Protein 4ZNY (pdb70)

InterPro domains:
  IPR008883 Ubiquitin E2 variant, N-terminal [PF05743] (21-141)
  IPR008883 Ubiquitin E2 variant, N-terminal [PS51322] (2-145)
  IPR016135 Ubiquitin-conjugating enzyme/RWD-like [G3DSA:3.10.110.10] (1-145)
  IPR016135 Ubiquitin-conjugating enzyme/RWD-like [SSF54495] (3-141)
  IPR017916 Steadiness box (SB) domain [PF09454] (316-379)
  IPR017916 Steadiness box (SB) domain [PS51312] (322-390)
  IPR037202 ESCRT assembly domain [SSF140111] (323-383)
  IPR052070 ESCRT-I complex UEV domain-containing protein [PTHR23306] (3-384)

CATH classification: 3.10.110.10

B-factor: mean 76.99, std 16.12, range [49.18, 155.03]

Organism: Homo sapiens (NCBI:txid9606)

Solvent-accessible surface area: 8054 Å² total; per-residue (Å²): 108,72,90,51,9,54,70,56,2,70,87,15,64,96,137,72,66,0,26,173,23,1,51,68,0,41,103,123,32,89,63,2,47,30,62,74,67,57,38,92,65,120,120,53,55,75,35,100,3,0,9,0,42,22,8,0,61,2,78,32,192,86,83,87,39,32,2,6,0,3,0,22,0,37,58,54,0,0,108,61,42,6,29,1,33,2,94,48,50,115,67,6,40,39,30,100,46,93,63,10,41,81,130,0,76,5,97,9,80,53,14,157,123,21,143,39,112,82,8,47,0,57,21,0,0,51,45,0,37,95,27,2,16,120,62,11,1,0,48,21,123,140,236,57,57,39,51,7,4,104,61,199

Structure (mmCIF, N/CA/C/O backbone):
data_4ZNY
#
_entry.id   4ZNY
#
_cell.length_a   78.622
_cell.length_b   119.743
_cell.length_c   41.641
_cell.angle_alpha   90.000
_cell.angle_beta   90.000
_cell.angle_gamma   90.000
#
_symmetry.space_group_name_H-M   'C 2 2 21'
#
loop_
_entity.id
_entity.type
_entity.pdbx_description
1 polymer 'Tumor susceptibility gene 101 protein'
2 polymer 'T-cell leukemia virus type I, partial gag gene; HTLV1 (human T-lymphotropic virus type I)'
3 non-polymer 'SULFATE ION'
4 water water
#
loop_
_atom_site.group_PDB
_atom_site.id
_atom_site.type_symbol
_atom_site.label_atom_id
_atom_site.label_alt_id
_atom_site.label_comp_id
_atom_site.label_asym_id
_atom_site.label_entity_id
_atom_site.label_seq_id
_atom_site.pdbx_PDB_ins_code
_atom_site.Cartn_x
_atom_site.Cartn_y
_atom_site.Cartn_z
_atom_site.occupancy
_atom_site.B_iso_or_equiv
_atom_site.auth_seq_id
_atom_site.auth_comp_id
_atom_site.auth_asym_id
_atom_site.auth_atom_id
_atom_site.pdbx_PDB_model_num
ATOM 1 N N . SER A 1 1 ? 13.951 3.803 -11.494 1.00 109.98 4 SER A N 1
ATOM 2 C CA . SER A 1 1 ? 14.102 2.577 -12.269 1.00 117.56 4 SER A CA 1
ATOM 3 C C . SER A 1 1 ? 15.526 2.440 -12.794 1.00 119.36 4 SER A C 1
ATOM 4 O O . SER A 1 1 ? 16.176 3.436 -13.116 1.00 119.59 4 SER A O 1
ATOM 11 N N . GLU A 1 2 ? 16.003 1.203 -12.891 1.00 101.18 5 GLU A N 1
ATOM 12 C CA . GLU A 1 2 ? 17.365 0.938 -13.342 1.00 101.31 5 GLU A CA 1
ATOM 13 C C . GLU A 1 2 ? 17.582 1.386 -14.786 1.00 101.87 5 GLU A C 1
ATOM 14 O O . GLU A 1 2 ? 18.692 1.760 -15.168 1.00 99.88 5 GLU A O 1
ATOM 18 N N . SER A 1 3 ? 16.518 1.355 -15.582 1.00 119.17 6 SER A N 1
ATOM 19 C CA . SER A 1 3 ? 16.616 1.667 -17.003 1.00 122.97 6 SER A CA 1
ATOM 20 C C . SER A 1 3 ? 16.812 3.159 -17.248 1.00 122.69 6 SER A C 1
ATOM 21 O O . SER A 1 3 ? 17.754 3.565 -17.931 1.00 123.85 6 SER A O 1
ATOM 29 N N . GLN A 1 4 ? 15.909 3.968 -16.700 1.00 100.06 7 GLN A N 1
ATOM 30 C CA . GLN A 1 4 ? 15.971 5.416 -16.866 1.00 96.92 7 GLN A CA 1
ATOM 31 C C . GLN A 1 4 ? 17.304 5.962 -16.368 1.00 95.36 7 GLN A C 1
ATOM 32 O O . GLN A 1 4 ? 17.895 6.840 -16.994 1.00 95.88 7 GLN A O 1
ATOM 36 N N . LEU A 1 5 ? 17.774 5.428 -15.245 1.00 89.77 8 LEU A N 1
ATOM 37 C CA . LEU A 1 5 ? 19.042 5.851 -14.660 1.00 86.47 8 LEU A CA 1
ATOM 38 C C . LEU A 1 5 ? 20.211 5.586 -15.596 1.00 88.22 8 LEU A C 1
ATOM 39 O O . LEU A 1 5 ? 21.064 6.451 -15.794 1.00 86.60 8 LEU A O 1
ATOM 55 N N . LYS A 1 6 ? 20.246 4.383 -16.162 1.00 88.16 9 LYS A N 1
ATOM 56 C CA . LYS A 1 6 ? 21.321 3.984 -17.062 1.00 89.78 9 LYS A CA 1
ATOM 57 C C . LYS A 1 6 ? 21.472 4.971 -18.215 1.00 91.20 9 LYS A C 1
ATOM 58 O O . LYS A 1 6 ? 22.580 5.222 -18.689 1.00 91.40 9 LYS A O 1
ATOM 62 N N . LYS A 1 7 ? 20.352 5.538 -18.652 1.00 98.82 10 LYS A N 1
ATOM 63 C CA . LYS A 1 7 ? 20.344 6.470 -19.773 1.00 98.12 10 LYS A CA 1
ATOM 64 C C . LYS A 1 7 ? 20.857 7.853 -19.371 1.00 97.86 10 LYS A C 1
ATOM 65 O O . LYS A 1 7 ? 21.489 8.543 -20.173 1.00 99.61 10 LYS A O 1
ATOM 69 N N . MET A 1 8 ? 20.577 8.254 -18.134 1.00 96.87 11 MET A N 1
ATOM 70 C CA . MET A 1 8 ? 21.012 9.554 -17.629 1.00 94.28 11 MET A CA 1
ATOM 71 C C . MET A 1 8 ? 22.536 9.642 -17.609 1.00 95.2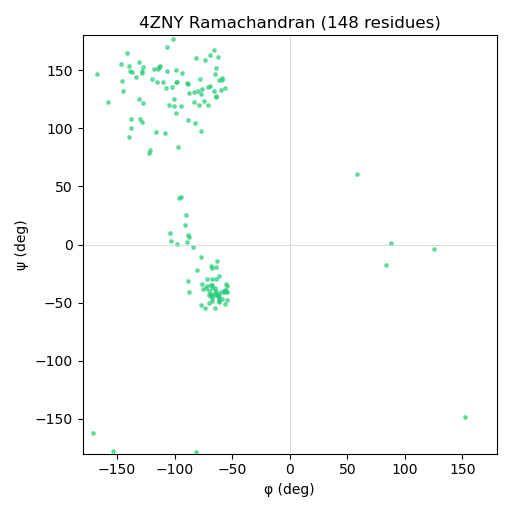0 11 MET A C 1
ATOM 72 O O . MET A 1 8 ? 23.113 10.663 -17.985 1.00 94.74 11 MET A O 1
ATOM 86 N N . VAL A 1 9 ? 23.177 8.562 -17.173 1.00 78.66 12 VAL A N 1
ATOM 87 C CA . VAL A 1 9 ? 24.632 8.519 -17.050 1.00 78.82 12 VAL A CA 1
ATOM 88 C C . VAL A 1 9 ? 25.266 7.870 -18.277 1.00 81.17 12 VAL A C 1
ATOM 89 O O . VAL A 1 9 ? 26.226 7.111 -18.166 1.00 82.09 12 VAL A O 1
ATOM 102 N N . SER A 1 10 ? 24.724 8.182 -19.450 1.00 92.30 13 SER A N 1
ATOM 103 C CA . SER A 1 10 ? 25.255 7.662 -20.706 1.00 94.08 13 SER A CA 1
ATOM 104 C C . SER A 1 10 ? 26.692 8.122 -20.921 1.00 92.42 13 SER A C 1
ATOM 105 O O . SER A 1 10 ? 27.553 7.336 -21.311 1.00 94.80 13 SER A O 1
ATOM 113 N N . LYS A 1 11 ? 26.942 9.400 -20.653 1.00 92.85 14 LYS A N 1
ATOM 114 C CA . LYS A 1 11 ? 28.251 9.995 -20.891 1.00 91.50 14 LYS A CA 1
ATOM 115 C C . LYS A 1 11 ? 29.125 9.975 -19.638 1.00 92.42 14 LYS A C 1
ATOM 116 O O . LYS A 1 11 ? 29.827 10.945 -19.348 1.00 91.90 14 LYS A O 1
ATOM 120 N N . TYR A 1 12 ? 29.073 8.869 -18.898 1.00 86.63 15 TYR A N 1
ATOM 121 C CA . TYR A 1 12 ? 29.902 8.686 -17.705 1.00 84.78 15 TYR A CA 1
ATOM 122 C C . TYR A 1 12 ? 31.034 7.694 -17.968 1.00 85.98 15 TYR A C 1
ATOM 123 O O . TYR A 1 12 ? 30.890 6.772 -18.769 1.00 84.70 15 TYR A O 1
ATOM 141 N N . LYS A 1 13 ? 32.158 7.889 -17.284 1.00 82.27 16 LYS A N 1
ATOM 142 C CA . LYS A 1 13 ? 33.330 7.042 -17.472 1.00 82.64 16 LYS A CA 1
ATOM 143 C C . LYS A 1 13 ? 33.080 5.621 -16.974 1.00 85.27 16 LYS A C 1
ATOM 144 O O . LYS A 1 13 ? 33.368 4.649 -17.676 1.00 90.93 16 LYS A O 1
ATOM 148 N N . TYR A 1 14 ? 32.543 5.514 -15.761 1.00 85.20 17 TYR A N 1
ATOM 149 C CA . TYR A 1 14 ? 32.280 4.223 -15.130 1.00 85.08 17 TYR A CA 1
ATOM 150 C C . TYR A 1 14 ? 30.798 4.112 -14.778 1.00 83.29 17 TYR A C 1
ATOM 151 O O . TYR A 1 14 ? 30.398 4.283 -13.626 1.00 80.97 17 TYR A O 1
ATOM 169 N N . ARG A 1 15 ? 29.995 3.816 -15.795 1.00 75.47 18 ARG A N 1
ATOM 170 C CA . ARG A 1 15 ? 28.541 3.859 -15.689 1.00 75.81 18 ARG A CA 1
ATOM 171 C C . ARG A 1 15 ? 27.983 2.772 -14.782 1.00 80.42 18 ARG A C 1
ATOM 172 O O . ARG A 1 15 ? 27.081 3.028 -13.984 1.00 80.25 18 ARG A O 1
ATOM 193 N N . ASP A 1 16 ? 28.514 1.560 -14.915 1.00 77.01 19 ASP A N 1
ATOM 194 C CA . ASP A 1 16 ? 28.019 0.419 -14.152 1.00 79.12 19 ASP A CA 1
ATOM 195 C C . ASP A 1 16 ? 28.139 0.662 -12.650 1.00 78.23 19 ASP A C 1
ATOM 196 O O . ASP A 1 16 ? 27.239 0.321 -11.885 1.00 78.32 19 ASP A O 1
ATOM 200 N N . LEU A 1 17 ? 29.254 1.252 -12.233 1.00 77.41 20 LEU A N 1
ATOM 201 C CA . LEU A 1 17 ? 29.469 1.554 -10.824 1.00 76.52 20 LEU A CA 1
ATOM 202 C C . LEU A 1 17 ? 28.544 2.674 -10.372 1.00 73.35 20 LEU A C 1
ATOM 203 O O . LEU A 1 17 ? 27.859 2.558 -9.357 1.00 73.03 20 LEU A O 1
ATOM 219 N N . THR A 1 18 ? 28.537 3.758 -11.142 1.00 74.45 21 THR A N 1
ATOM 220 C CA . THR A 1 18 ? 27.769 4.951 -10.809 1.00 69.70 21 THR A CA 1
ATOM 221 C C . THR A 1 18 ? 26.287 4.648 -10.599 1.00 69.41 21 THR A C 1
ATOM 222 O O . THR A 1 18 ? 25.661 5.197 -9.694 1.00 69.64 21 THR A O 1
ATOM 233 N N . VAL A 1 19 ? 25.728 3.774 -11.431 1.00 72.79 22 VAL A N 1
ATOM 234 C CA . VAL A 1 19 ? 24.298 3.487 -11.373 1.00 71.26 22 VAL A CA 1
ATOM 235 C C . VAL A 1 19 ? 23.956 2.594 -10.182 1.00 75.43 22 VAL A C 1
ATOM 236 O O . VAL A 1 19 ? 22.928 2.782 -9.530 1.00 75.27 22 VAL A O 1
ATOM 249 N N . ARG A 1 20 ? 24.822 1.627 -9.896 1.00 82.86 23 ARG A N 1
ATOM 250 C CA . ARG A 1 20 ? 24.564 0.673 -8.826 1.00 83.83 23 ARG A CA 1
ATOM 251 C C . ARG A 1 20 ? 24.607 1.369 -7.468 1.00 80.03 23 ARG A C 1
ATOM 252 O O . ARG A 1 20 ? 23.824 1.043 -6.575 1.00 80.84 23 ARG A O 1
ATOM 273 N N . GLU A 1 21 ? 25.515 2.330 -7.315 1.00 75.57 24 GLU A N 1
ATOM 274 C CA . GLU A 1 21 ? 25.569 3.131 -6.097 1.00 75.25 24 GLU A CA 1
ATOM 275 C C . GLU A 1 21 ? 24.364 4.062 -6.032 1.00 71.51 24 GLU A C 1
ATOM 276 O O . GLU A 1 21 ? 23.776 4.267 -4.970 1.00 70.90 24 GLU A O 1
ATOM 288 N N . THR A 1 22 ? 24.009 4.623 -7.183 1.00 66.71 25 THR A N 1
ATOM 289 C CA . THR A 1 22 ? 22.877 5.534 -7.288 1.00 65.05 25 THR A CA 1
ATOM 290 C C . THR A 1 22 ? 21.579 4.832 -6.904 1.00 67.46 25 THR A C 1
ATOM 291 O O . THR A 1 22 ? 20.787 5.354 -6.118 1.00 65.48 25 THR A O 1
ATOM 302 N N . VAL A 1 23 ? 21.365 3.652 -7.475 1.00 70.31 26 VAL A N 1
ATOM 303 C CA . VAL A 1 23 ? 20.178 2.855 -7.182 1.00 72.50 26 VAL A CA 1
ATOM 304 C C . VAL A 1 23 ? 20.058 2.587 -5.686 1.00 69.15 26 VAL A C 1
ATOM 305 O O . VAL A 1 23 ? 18.962 2.620 -5.128 1.00 69.39 26 VAL A O 1
ATOM 318 N N . ASN A 1 24 ? 21.188 2.324 -5.039 1.00 69.43 27 ASN A N 1
ATOM 319 C C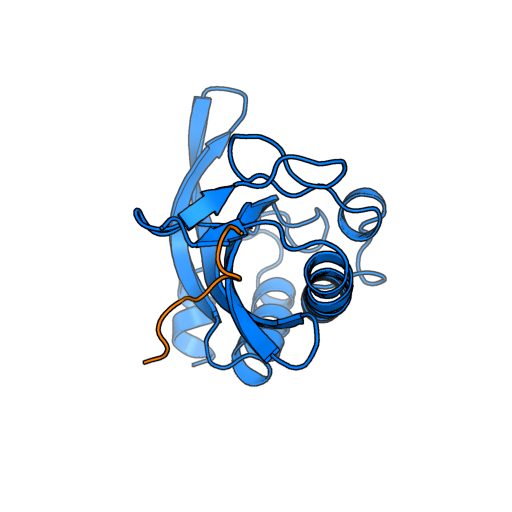A . ASN A 1 24 ? 21.181 1.974 -3.625 1.00 70.10 27 ASN A CA 1
ATOM 320 C C . ASN A 1 24 ? 20.773 3.139 -2.724 1.00 67.25 27 ASN A C 1
ATOM 321 O O . ASN A 1 24 ? 19.964 2.962 -1.812 1.00 67.22 27 ASN A O 1
ATOM 332 N N . VAL A 1 25 ? 21.315 4.327 -2.978 1.00 73.23 28 VAL A N 1
ATOM 333 C CA . VAL A 1 25 ? 21.023 5.480 -2.130 1.00 69.06 28 VAL A CA 1
ATOM 334 C C . VAL A 1 25 ? 19.597 5.981 -2.333 1.00 66.80 28 VAL A C 1
ATOM 335 O O . VAL A 1 25 ? 18.949 6.428 -1.386 1.00 67.69 28 VAL A O 1
ATOM 348 N N . ILE A 1 26 ? 19.113 5.900 -3.567 1.00 73.86 29 ILE A N 1
ATOM 349 C CA . ILE A 1 26 ? 17.759 6.333 -3.882 1.00 73.37 29 ILE A CA 1
ATOM 350 C C . ILE A 1 26 ? 16.755 5.393 -3.225 1.00 74.98 29 ILE A C 1
ATOM 351 O O . ILE A 1 26 ? 15.688 5.821 -2.788 1.00 73.33 29 ILE A O 1
ATOM 367 N N . THR A 1 27 ? 17.102 4.111 -3.156 1.00 78.23 30 THR A N 1
ATOM 368 C CA . THR A 1 27 ? 16.261 3.135 -2.475 1.00 78.84 30 THR A CA 1
ATOM 369 C C . THR A 1 27 ? 16.193 3.455 -0.989 1.00 77.02 30 THR A C 1
ATOM 370 O O . THR A 1 27 ? 15.110 3.606 -0.424 1.00 76.90 30 THR A O 1
ATOM 381 N N . LEU A 1 28 ? 17.360 3.560 -0.364 1.00 77.51 31 LEU A N 1
ATOM 382 C CA . LEU A 1 28 ? 17.444 3.773 1.073 1.00 80.44 31 LEU A CA 1
ATOM 383 C C . LEU A 1 28 ? 16.867 5.129 1.467 1.00 78.31 31 LEU A C 1
ATOM 384 O O . LEU A 1 28 ? 16.132 5.238 2.449 1.00 78.77 31 LEU A O 1
ATOM 400 N N . TYR A 1 29 ? 17.202 6.155 0.691 1.00 69.59 32 TYR A N 1
ATOM 401 C CA . TYR A 1 29 ? 16.718 7.509 0.939 1.00 65.76 32 TYR A CA 1
ATOM 402 C C . TYR A 1 29 ? 15.697 7.882 -0.131 1.00 69.33 32 TYR A C 1
ATOM 403 O O . TYR A 1 29 ? 16.052 8.324 -1.225 1.00 68.71 32 TYR A O 1
ATOM 421 N N . LYS A 1 30 ? 14.424 7.691 0.201 1.00 66.73 33 LYS A N 1
ATOM 422 C CA . LYS A 1 30 ? 13.342 7.791 -0.772 1.00 67.82 33 LYS A CA 1
ATOM 423 C C . LYS A 1 30 ? 13.183 9.188 -1.361 1.00 71.79 33 LYS A C 1
ATOM 424 O O . LYS A 1 30 ? 12.575 9.345 -2.421 1.00 71.29 33 LYS A O 1
ATOM 428 N N . ASP A 1 31 ? 13.730 10.196 -0.687 1.00 97.61 34 ASP A N 1
ATOM 429 C CA . ASP A 1 31 ? 13.498 11.581 -1.086 1.00 93.83 34 ASP A CA 1
ATOM 430 C C . ASP A 1 31 ? 14.679 12.225 -1.806 1.00 94.96 34 ASP A C 1
ATOM 431 O O . ASP A 1 31 ? 14.680 13.434 -2.035 1.00 95.80 34 ASP A O 1
ATOM 440 N N . LEU A 1 32 ? 15.672 11.419 -2.172 1.00 63.26 35 LEU A N 1
ATOM 441 C CA . LEU A 1 32 ? 16.759 11.881 -3.030 1.00 63.59 35 LEU A CA 1
ATOM 442 C C . LEU A 1 32 ? 16.515 11.408 -4.460 1.00 65.41 35 LEU A C 1
ATOM 443 O O . LEU A 1 32 ? 16.439 10.206 -4.717 1.00 66.12 35 LEU A O 1
ATOM 459 N N . LYS A 1 33 ? 16.390 12.362 -5.379 1.00 66.17 36 LYS A N 1
ATOM 460 C CA . LYS A 1 33 ? 16.057 12.063 -6.768 1.00 67.96 36 LYS A CA 1
ATOM 461 C C . LYS A 1 33 ? 17.234 12.323 -7.712 1.00 68.48 36 LYS A C 1
ATOM 462 O O . LYS A 1 33 ? 17.946 13.317 -7.560 1.00 67.72 36 LYS A O 1
ATOM 466 N N . PRO A 1 34 ? 17.439 11.433 -8.698 1.00 70.07 37 PRO A N 1
ATOM 467 C CA . PRO A 1 34 ? 18.483 11.636 -9.706 1.00 74.46 37 PRO A CA 1
ATOM 468 C C . PRO A 1 34 ? 18.024 12.609 -10.787 1.00 76.35 37 PRO A C 1
ATOM 469 O O . PRO A 1 34 ? 16.917 12.460 -11.308 1.00 75.60 37 PRO A O 1
ATOM 480 N N . VAL A 1 35 ? 18.863 13.586 -11.114 1.00 75.94 38 VAL A N 1
ATOM 481 C CA . VAL A 1 35 ? 18.495 14.631 -12.064 1.00 75.59 38 VAL A CA 1
ATOM 482 C C . VAL A 1 35 ? 19.699 15.068 -12.885 1.00 76.04 38 VAL A C 1
ATOM 483 O O . VAL A 1 35 ? 20.810 15.173 -12.370 1.00 75.05 38 VAL A O 1
ATOM 496 N N . LEU A 1 36 ? 19.463 15.322 -14.168 1.00 81.75 39 LEU A N 1
ATOM 497 C CA . LEU A 1 36 ? 20.486 15.870 -15.047 1.00 81.85 39 LEU A CA 1
ATOM 498 C C . LEU A 1 36 ? 20.433 17.390 -15.003 1.00 77.68 39 LEU A C 1
ATOM 499 O O . LEU A 1 36 ? 19.355 17.983 -14.977 1.00 75.57 39 LEU A O 1
ATOM 515 N N . ASP A 1 37 ? 21.605 18.013 -14.984 1.00 87.03 40 ASP A N 1
ATOM 516 C CA . ASP A 1 37 ? 21.707 19.466 -14.982 1.00 87.16 40 ASP A CA 1
ATOM 517 C C . ASP A 1 37 ? 23.150 19.867 -15.268 1.00 89.04 40 ASP A C 1
ATOM 518 O O . ASP A 1 37 ? 24.086 19.165 -14.879 1.00 86.51 40 ASP A O 1
ATOM 527 N N . SER A 1 38 ? 23.328 20.993 -15.950 1.00 73.75 41 SER A N 1
ATOM 528 C CA . SER A 1 38 ? 24.659 21.447 -16.334 1.00 73.83 41 SER A CA 1
ATOM 529 C C . SER A 1 38 ? 25.421 22.011 -15.141 1.00 72.08 41 SER A C 1
ATOM 530 O O . SER A 1 38 ? 24.954 22.930 -14.469 1.00 71.14 41 SER A O 1
ATOM 538 N N . TYR A 1 39 ? 26.591 21.437 -14.884 1.00 71.85 42 TYR A N 1
ATOM 539 C CA . TYR A 1 39 ? 27.500 21.932 -13.862 1.00 70.20 42 TYR A CA 1
ATOM 540 C C . TYR A 1 39 ? 28.589 22.781 -14.503 1.00 70.61 42 TYR A C 1
ATOM 541 O O . TYR A 1 39 ? 29.108 22.428 -15.559 1.00 72.31 42 TYR A O 1
ATOM 559 N N . VAL A 1 40 ? 28.943 23.887 -13.857 1.00 81.05 43 VAL A N 1
ATOM 560 C CA . VAL A 1 40 ? 29.972 24.785 -14.375 1.00 80.16 43 VAL A CA 1
ATOM 561 C C . VAL A 1 40 ? 31.261 24.622 -13.573 1.00 79.95 43 VAL A C 1
ATOM 562 O O . VAL A 1 40 ? 31.282 24.850 -12.363 1.00 77.80 43 VAL A O 1
ATOM 575 N N . PHE A 1 41 ? 32.333 24.231 -14.255 1.00 89.28 44 PHE A N 1
ATOM 576 C CA . PHE A 1 41 ? 33.604 23.944 -13.593 1.00 93.07 44 PHE A CA 1
ATOM 577 C C . PHE A 1 41 ? 34.397 25.214 -13.302 1.00 94.77 44 PHE A C 1
ATOM 578 O O . PHE A 1 41 ? 33.946 26.324 -13.588 1.00 92.23 44 PHE A O 1
ATOM 595 N N . ASN A 1 42 ? 35.584 25.040 -12.730 1.00 117.25 45 ASN A N 1
ATOM 596 C CA . ASN A 1 42 ? 36.431 26.166 -12.358 1.00 117.27 45 ASN A CA 1
ATOM 597 C C . ASN A 1 42 ? 36.974 26.916 -13.572 1.00 116.65 45 ASN A C 1
ATOM 598 O O . ASN A 1 42 ? 37.403 28.064 -13.455 1.00 118.64 45 ASN A O 1
ATOM 602 N N . ASP A 1 43 ? 36.950 26.269 -14.735 0.83 91.55 46 ASP A N 1
ATOM 603 C CA . ASP A 1 43 ? 37.493 26.870 -15.951 0.83 90.64 46 ASP A CA 1
ATOM 604 C C . ASP A 1 43 ? 36.436 27.691 -16.691 0.83 88.28 46 ASP A C 1
ATOM 605 O O . ASP A 1 43 ? 36.759 28.687 -17.338 0.83 88.67 46 ASP A O 1
ATOM 614 N N . GLY A 1 44 ? 35.177 27.268 -16.588 1.00 85.37 47 GLY A N 1
ATOM 615 C CA . GLY A 1 44 ? 34.066 27.977 -17.204 1.00 81.37 47 GLY A CA 1
ATOM 616 C C . GLY A 1 44 ? 33.214 27.110 -18.117 1.00 81.22 47 GLY A C 1
ATOM 617 O O . GLY A 1 44 ? 32.192 27.564 -18.635 1.00 77.57 47 GLY A O 1
ATOM 621 N N . SER A 1 45 ? 33.629 25.860 -18.306 1.00 88.68 48 SER A N 1
ATOM 622 C CA . SER A 1 45 ? 32.933 24.935 -19.197 1.00 83.44 48 SER A CA 1
ATOM 623 C C . SER A 1 45 ? 31.725 24.309 -18.506 1.00 82.03 48 SER A C 1
ATOM 624 O O . SER A 1 45 ? 31.639 24.306 -17.277 1.00 83.13 48 SER A O 1
ATOM 628 N N . SER A 1 46 ? 30.802 23.773 -19.304 1.00 92.96 49 SER A N 1
ATOM 629 C CA . SER A 1 46 ? 29.574 23.175 -18.783 1.00 94.33 49 SER A CA 1
ATOM 630 C C . SER A 1 46 ? 29.334 21.766 -19.321 1.00 95.63 49 SER A C 1
ATOM 631 O O . SER A 1 46 ? 28.948 21.591 -20.477 1.00 98.69 49 SER A O 1
ATOM 639 N N . ARG A 1 47 ? 29.568 20.769 -18.474 1.00 88.17 50 ARG A N 1
ATOM 640 C CA . ARG A 1 47 ? 29.203 19.391 -18.785 1.00 89.80 50 ARG A CA 1
ATOM 641 C C . ARG A 1 47 ? 27.879 19.062 -18.103 1.00 90.31 50 ARG A C 1
ATOM 642 O O . ARG A 1 47 ? 27.562 19.622 -17.055 1.00 84.84 50 ARG A O 1
ATOM 646 N N . GLU A 1 48 ? 27.108 18.162 -18.706 1.00 84.66 51 GLU A N 1
ATOM 647 C CA . GLU A 1 48 ? 25.819 17.756 -18.150 1.00 79.95 51 GLU A CA 1
ATOM 648 C C . GLU A 1 48 ? 26.012 16.587 -17.180 1.00 77.82 51 GLU A C 1
ATOM 649 O O . GLU A 1 48 ? 26.281 15.464 -17.603 1.00 81.25 51 GLU A O 1
ATOM 661 N N . LEU A 1 49 ? 25.878 16.861 -15.883 1.00 70.86 52 LEU A N 1
ATOM 662 C CA . LEU A 1 49 ? 26.137 15.865 -14.839 1.00 69.24 52 LEU A CA 1
ATOM 663 C C . LEU A 1 49 ? 24.880 15.481 -14.068 1.00 68.20 52 LEU A C 1
ATOM 664 O O . LEU A 1 49 ? 23.947 16.273 -13.946 1.00 67.86 52 LEU A O 1
ATOM 680 N N . MET A 1 50 ? 24.867 14.266 -13.530 1.00 67.81 53 MET A N 1
ATOM 681 C CA . MET A 1 50 ? 23.729 13.816 -12.746 1.00 66.89 53 MET A CA 1
ATOM 682 C C . MET A 1 50 ? 23.800 14.429 -11.350 1.00 64.33 53 MET A C 1
ATOM 683 O O . MET A 1 50 ? 24.881 14.569 -10.775 1.00 63.20 53 MET A O 1
ATOM 697 N N . ASN A 1 51 ? 22.639 14.797 -10.817 1.00 91.90 54 ASN A N 1
ATOM 698 C CA . ASN A 1 51 ? 22.552 15.471 -9.529 1.00 87.60 54 ASN A CA 1
ATOM 699 C C . ASN A 1 51 ? 21.534 14.795 -8.625 1.00 84.27 54 ASN A C 1
ATOM 700 O O . ASN A 1 51 ? 20.328 14.891 -8.851 1.00 86.93 54 ASN A O 1
ATOM 711 N N . LEU A 1 52 ? 22.027 14.101 -7.606 1.00 66.90 55 LEU A N 1
ATOM 712 C CA . LEU A 1 52 ? 21.156 13.523 -6.596 1.00 68.85 55 LEU A CA 1
ATOM 713 C C . LEU A 1 52 ? 20.708 14.626 -5.648 1.00 63.77 55 LEU A C 1
ATOM 714 O O . LEU A 1 52 ? 21.435 15.001 -4.731 1.00 63.78 55 LEU A O 1
ATOM 730 N N . THR A 1 53 ? 19.512 15.151 -5.894 1.00 58.29 56 THR A N 1
ATOM 731 C CA . THR A 1 53 ? 18.995 16.285 -5.142 1.00 57.42 56 THR A CA 1
ATOM 732 C C . THR A 1 53 ? 17.724 15.900 -4.397 1.00 57.44 56 THR A C 1
ATOM 733 O O . THR A 1 53 ? 16.975 15.023 -4.834 1.00 58.49 56 THR A O 1
ATOM 744 N N . GLY A 1 54 ? 17.490 16.571 -3.273 1.00 56.43 57 GLY A N 1
ATOM 745 C CA . GLY A 1 54 ? 16.349 16.283 -2.426 1.00 56.49 57 GLY A CA 1
ATOM 746 C C . GLY A 1 54 ? 16.640 16.639 -0.982 1.00 55.26 57 GLY A C 1
ATOM 747 O O . GLY A 1 54 ? 17.392 17.574 -0.705 1.00 54.48 57 GLY A O 1
ATOM 751 N N . THR A 1 55 ? 16.040 15.891 -0.062 1.00 61.62 58 THR A N 1
ATOM 752 C CA . THR A 1 55 ? 16.283 16.087 1.363 1.00 59.18 58 THR A CA 1
ATOM 753 C C . THR A 1 55 ? 16.681 14.783 2.035 1.00 57.70 58 THR A C 1
ATOM 754 O O . THR A 1 55 ? 16.312 13.698 1.581 1.00 55.20 58 THR A O 1
ATOM 765 N N . ILE A 1 56 ? 17.446 14.907 3.115 1.00 57.41 59 ILE A N 1
ATOM 766 C CA . ILE A 1 56 ? 17.797 13.779 3.966 1.00 58.89 59 ILE A CA 1
ATOM 767 C C . ILE A 1 56 ? 17.278 14.054 5.375 1.00 56.24 59 ILE A C 1
ATOM 768 O O . ILE A 1 56 ? 17.303 15.199 5.825 1.00 54.73 59 ILE A O 1
ATOM 784 N N . PRO A 1 57 ? 16.786 13.014 6.070 1.00 62.00 60 PRO A N 1
ATOM 785 C CA . PRO A 1 57 ? 16.294 13.204 7.440 1.00 63.95 60 PRO A CA 1
ATOM 786 C C . PRO A 1 57 ? 17.433 13.318 8.452 1.00 63.93 60 PRO A C 1
ATOM 787 O O . PRO A 1 57 ? 18.327 12.470 8.461 1.00 64.31 60 PRO A O 1
ATOM 798 N N . VAL A 1 58 ? 17.390 14.350 9.291 1.00 59.78 61 VAL A N 1
ATOM 799 C CA . VAL A 1 58 ? 18.487 14.661 10.206 1.00 61.66 61 VAL A CA 1
ATOM 800 C C . VAL A 1 58 ? 17.961 15.049 11.594 1.00 56.22 61 VAL A C 1
ATOM 801 O O . VAL A 1 58 ? 17.398 16.131 11.761 1.00 56.25 61 VAL A O 1
ATOM 814 N N . PRO A 1 59 ? 18.132 14.164 12.592 1.00 65.03 62 PRO A N 1
ATOM 815 C CA . PRO A 1 59 ? 17.747 14.517 13.964 1.00 66.12 62 PRO A CA 1
ATOM 816 C C . PRO A 1 59 ? 18.568 15.670 14.539 1.00 68.40 62 PRO A C 1
ATOM 817 O O . PRO A 1 59 ? 19.797 15.630 14.504 1.00 71.38 62 PRO A O 1
ATOM 828 N N . TYR A 1 60 ? 17.883 16.685 15.058 1.00 59.47 63 TYR A N 1
ATOM 829 C CA . TYR A 1 60 ? 18.539 17.805 15.720 1.00 58.77 63 TYR A CA 1
ATOM 830 C C . TYR A 1 60 ? 17.777 18.182 16.982 1.00 65.53 63 TYR A C 1
ATOM 831 O O . TYR A 1 60 ? 16.750 18.860 16.922 1.00 62.94 63 TYR A O 1
ATOM 849 N N . ARG A 1 61 ? 18.288 17.723 18.120 1.00 63.97 64 ARG A N 1
ATOM 850 C CA . ARG A 1 61 ? 17.707 18.034 19.419 1.00 63.13 64 ARG A CA 1
ATOM 851 C C . ARG A 1 61 ? 16.254 17.578 19.503 1.00 64.71 64 ARG A C 1
ATOM 852 O O . ARG A 1 61 ? 15.345 18.388 19.689 1.00 63.77 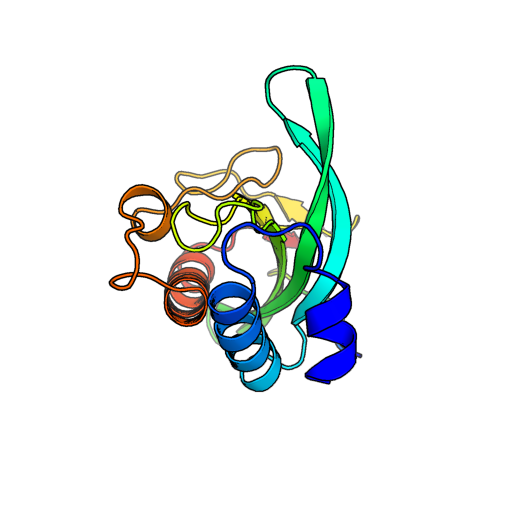64 ARG A O 1
ATOM 873 N N . GLY A 1 62 ? 16.048 16.273 19.355 1.00 80.02 65 GLY A N 1
ATOM 874 C CA . GLY A 1 62 ? 14.737 15.676 19.532 1.00 81.08 65 GLY A CA 1
ATOM 875 C C . GLY A 1 62 ? 13.843 15.743 18.309 1.00 81.37 65 GLY A C 1
ATOM 876 O O . GLY A 1 62 ? 12.858 15.007 18.222 1.00 84.40 65 GLY A O 1
ATOM 880 N N . ASN A 1 63 ? 14.181 16.622 17.368 1.00 77.00 66 ASN A N 1
ATOM 881 C CA . ASN A 1 63 ? 13.383 16.813 16.157 1.00 75.30 66 ASN A CA 1
ATOM 882 C C . ASN A 1 63 ? 14.133 16.408 14.890 1.00 73.42 66 ASN A C 1
ATOM 883 O O . ASN A 1 63 ? 15.326 16.677 14.755 1.00 72.94 66 ASN A O 1
ATOM 894 N N . THR A 1 64 ? 13.422 15.769 13.965 1.00 62.85 67 THR A N 1
ATOM 895 C CA . THR A 1 64 ? 14.006 15.339 12.696 1.00 61.69 67 THR A CA 1
ATOM 896 C C . THR A 1 64 ? 13.626 16.313 11.582 1.00 62.02 67 THR A C 1
ATOM 897 O O . THR A 1 64 ? 12.444 16.583 11.360 1.00 63.89 67 THR A O 1
ATOM 908 N N . TYR A 1 65 ? 14.635 16.840 10.891 1.00 63.12 68 TYR A N 1
ATOM 909 C CA . TYR A 1 65 ? 14.419 17.782 9.795 1.00 63.45 68 TYR A CA 1
ATOM 910 C C . TYR A 1 65 ? 14.828 17.183 8.451 1.00 61.85 68 TYR A C 1
ATOM 911 O O . TYR A 1 65 ? 15.683 16.298 8.383 1.00 60.92 68 TYR A O 1
ATOM 929 N N . ASN A 1 66 ? 14.208 17.678 7.384 1.00 62.83 69 ASN A N 1
ATOM 930 C CA . ASN A 1 66 ? 14.559 17.278 6.029 1.00 64.92 69 ASN A CA 1
ATOM 931 C C . ASN A 1 66 ? 15.516 18.296 5.409 1.00 64.07 69 ASN A C 1
ATOM 932 O O . ASN A 1 66 ? 15.096 19.202 4.691 1.00 61.13 69 ASN A O 1
ATOM 943 N N . ILE A 1 67 ? 16.804 18.144 5.704 1.00 54.60 70 ILE A N 1
ATOM 944 C CA . ILE A 1 67 ? 17.821 19.080 5.234 1.00 52.15 70 ILE A CA 1
ATOM 945 C C . ILE A 1 67 ? 18.033 18.937 3.723 1.00 52.21 70 ILE A C 1
ATOM 946 O O . ILE A 1 67 ? 18.409 17.864 3.249 1.00 53.43 70 ILE A O 1
ATOM 962 N N . PRO A 1 68 ? 17.795 20.022 2.959 1.00 52.39 71 PRO A N 1
ATOM 963 C CA . PRO A 1 68 ? 17.921 19.944 1.498 1.00 52.78 71 PRO A CA 1
ATOM 964 C C . PRO A 1 68 ? 19.369 19.951 1.021 1.00 52.15 71 PRO A C 1
ATOM 965 O O . PRO A 1 68 ? 20.154 20.781 1.486 1.00 51.45 71 PRO A O 1
ATOM 976 N N . ILE A 1 69 ? 19.708 19.050 0.099 1.00 52.54 72 ILE A N 1
ATOM 977 C CA . ILE A 1 69 ? 21.082 18.922 -0.382 1.00 52.18 72 ILE A CA 1
ATOM 978 C C . ILE A 1 69 ? 21.182 18.645 -1.880 1.00 53.12 72 ILE A C 1
ATOM 979 O O . ILE A 1 69 ? 20.202 18.283 -2.532 1.00 54.10 72 ILE A O 1
ATOM 995 N N . CYS A 1 70 ? 22.391 18.829 -2.401 1.00 54.86 73 CYS A N 1
ATOM 996 C CA . CYS A 1 70 ? 22.725 18.518 -3.784 1.00 57.03 73 CYS A CA 1
ATOM 997 C C . CYS A 1 70 ? 24.000 17.700 -3.834 1.00 58.14 73 CYS A C 1
ATOM 998 O O . CYS A 1 70 ? 25.017 18.119 -3.291 1.00 55.95 73 CYS A O 1
ATOM 1006 N N . LEU A 1 71 ? 23.946 16.542 -4.486 1.00 58.22 74 LEU A N 1
ATOM 1007 C CA . LEU A 1 71 ? 25.130 15.709 -4.674 1.00 58.53 74 LEU A CA 1
ATOM 1008 C C . LEU A 1 71 ? 25.470 15.587 -6.155 1.00 62.35 74 LEU A C 1
ATOM 1009 O O . LEU A 1 71 ? 24.907 14.756 -6.869 1.00 61.26 74 LEU A O 1
ATOM 1025 N N . TRP A 1 72 ? 26.394 16.425 -6.611 1.00 67.86 75 TRP A N 1
ATOM 1026 C CA . TRP A 1 72 ? 26.846 16.386 -7.995 1.00 65.41 75 TRP A CA 1
ATOM 1027 C C . TRP A 1 72 ? 27.847 15.259 -8.205 1.00 67.14 75 TRP A C 1
ATOM 1028 O O . TRP A 1 72 ? 28.902 15.234 -7.574 1.00 69.40 75 TRP A O 1
ATOM 1049 N N . LEU A 1 73 ? 27.511 14.328 -9.092 1.00 55.35 76 LEU A N 1
ATOM 1050 C CA . LEU A 1 73 ? 28.437 13.271 -9.476 1.00 56.74 76 LEU A CA 1
ATOM 1051 C C . LEU A 1 73 ? 29.193 13.665 -10.739 1.00 57.52 76 LEU A C 1
ATOM 1052 O O . LEU A 1 73 ? 28.586 13.904 -11.782 1.00 57.89 76 LEU A O 1
ATOM 1068 N N . LEU A 1 74 ? 30.516 13.751 -10.635 1.00 62.53 77 LEU A N 1
ATOM 1069 C CA . LEU A 1 74 ? 31.360 13.995 -11.799 1.00 63.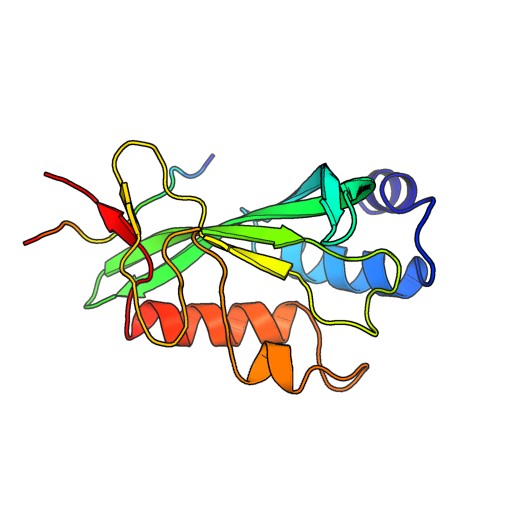95 77 LEU A CA 1
ATOM 1070 C C . LEU A 1 74 ? 31.323 12.762 -12.697 1.00 70.24 77 LEU A C 1
ATOM 1071 O O . LEU A 1 74 ? 30.913 11.689 -12.255 1.00 72.59 77 LEU A O 1
ATOM 1087 N N . ASP A 1 75 ? 31.744 12.902 -13.952 1.00 68.77 78 ASP A N 1
ATOM 1088 C CA . ASP A 1 75 ? 31.676 11.781 -14.889 1.00 71.48 78 ASP A CA 1
ATOM 1089 C C . ASP A 1 75 ? 32.792 10.764 -14.648 1.00 75.46 78 ASP A C 1
ATOM 1090 O O . ASP A 1 75 ? 32.776 9.672 -15.217 1.00 78.99 78 ASP A O 1
ATOM 1099 N N . THR A 1 76 ? 33.763 11.134 -13.817 1.00 64.85 79 THR A N 1
ATOM 1100 C CA . THR A 1 76 ? 34.808 10.209 -13.388 1.00 66.42 79 THR A CA 1
ATOM 1101 C C . THR A 1 76 ? 34.386 9.429 -12.145 1.00 66.20 79 THR A C 1
ATOM 1102 O O . THR A 1 76 ? 35.192 8.703 -11.560 1.00 67.51 79 THR A O 1
ATOM 1113 N N . TYR A 1 77 ? 33.134 9.595 -11.731 1.00 69.28 80 TYR A N 1
ATOM 1114 C CA . TYR A 1 77 ? 32.625 8.898 -10.558 1.00 72.07 80 TYR A CA 1
ATOM 1115 C C . TYR A 1 77 ? 32.755 7.385 -10.754 1.00 74.95 80 TYR A C 1
ATOM 1116 O O . TYR A 1 77 ? 32.559 6.894 -11.867 1.00 79.52 80 TYR A O 1
ATOM 1134 N N . PRO A 1 78 ? 33.068 6.627 -9.682 1.00 78.06 81 PRO A N 1
ATOM 1135 C CA . PRO A 1 78 ? 33.248 6.921 -8.253 1.00 78.12 81 PRO A CA 1
ATOM 1136 C C . PRO A 1 78 ? 34.664 7.274 -7.803 1.00 78.24 81 PRO A C 1
ATOM 1137 O O . PRO A 1 78 ? 34.928 7.236 -6.606 1.00 75.96 81 PRO A O 1
ATOM 1148 N N . TYR A 1 79 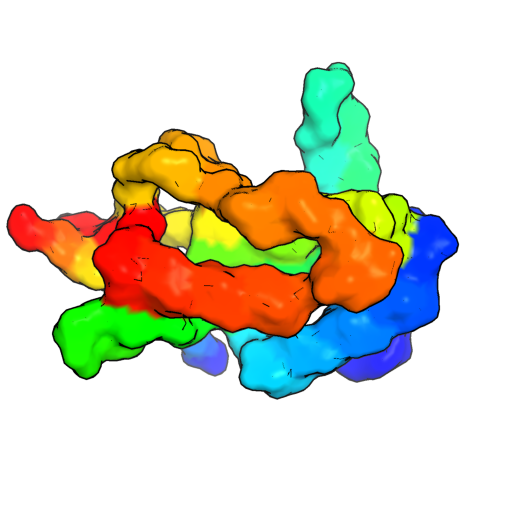? 35.555 7.621 -8.721 1.00 77.36 82 TYR A N 1
ATOM 1149 C CA . TYR A 1 79 ? 36.950 7.821 -8.344 1.00 78.40 82 TYR A CA 1
ATOM 1150 C C . TYR A 1 79 ? 37.248 9.260 -7.921 1.00 74.29 82 TYR A C 1
ATOM 1151 O O . TYR A 1 79 ? 38.387 9.593 -7.589 1.00 75.74 82 TYR A O 1
ATOM 1169 N N . ASN A 1 80 ? 36.218 10.101 -7.918 1.00 73.37 83 ASN A N 1
ATOM 1170 C CA . ASN A 1 80 ? 36.301 11.425 -7.306 1.00 70.97 83 ASN A CA 1
ATOM 1171 C C . ASN A 1 80 ? 35.074 11.667 -6.436 1.00 68.39 83 ASN A C 1
ATOM 1172 O O . ASN A 1 80 ? 33.978 11.222 -6.777 1.00 68.80 83 ASN A O 1
ATOM 1183 N N . PRO A 1 81 ? 35.249 12.366 -5.305 1.00 63.50 84 PRO A N 1
ATOM 1184 C CA . PRO A 1 81 ? 34.089 12.589 -4.438 1.00 60.96 84 PRO A CA 1
ATOM 1185 C C . PRO A 1 81 ? 33.020 13.437 -5.121 1.00 60.02 84 PRO A C 1
ATOM 1186 O O . PRO A 1 81 ? 33.360 14.248 -5.987 1.00 60.41 84 PRO A O 1
ATOM 1197 N N . PRO A 1 82 ? 31.744 13.260 -4.739 1.00 62.78 85 PRO A N 1
ATOM 1198 C CA . PRO A 1 82 ? 30.726 14.158 -5.288 1.00 62.86 85 PRO A CA 1
ATOM 1199 C C . PRO A 1 82 ? 30.998 15.595 -4.871 1.00 61.70 85 PRO A C 1
ATOM 1200 O O . PRO A 1 82 ? 31.753 15.816 -3.924 1.00 63.14 85 PRO A O 1
ATOM 1211 N N . ILE A 1 83 ? 30.405 16.554 -5.573 1.00 53.61 86 ILE A N 1
ATOM 1212 C CA . ILE A 1 83 ? 30.462 17.948 -5.152 1.00 52.88 86 ILE A CA 1
ATOM 1213 C C . ILE A 1 83 ? 29.152 18.243 -4.445 1.00 51.90 86 ILE A C 1
ATOM 1214 O O . ILE A 1 83 ? 28.082 18.225 -5.058 1.00 51.59 86 ILE A O 1
ATOM 1230 N N . CYS A 1 84 ? 29.248 18.498 -3.146 1.00 55.91 87 CYS A N 1
ATOM 1231 C CA . CYS A 1 84 ? 28.076 18.527 -2.286 1.00 57.94 87 CYS A CA 1
ATOM 1232 C C . CYS A 1 84 ? 27.689 19.934 -1.856 1.00 60.21 87 CYS A C 1
ATOM 1233 O O . CYS A 1 84 ? 28.542 20.735 -1.468 1.00 58.97 87 CYS A O 1
ATOM 1241 N N . PHE A 1 85 ? 26.392 20.218 -1.939 1.00 58.80 88 PHE A N 1
ATOM 1242 C CA . PHE A 1 85 ? 25.835 21.481 -1.471 1.00 53.16 88 PHE A CA 1
ATOM 1243 C C . PHE A 1 85 ? 24.626 21.239 -0.589 1.00 52.47 88 PHE A C 1
ATOM 1244 O O . PHE A 1 85 ? 23.980 20.195 -0.683 1.00 52.78 88 PHE A O 1
ATOM 1261 N N . VAL A 1 86 ? 24.322 22.212 0.262 1.00 49.33 89 VAL A N 1
ATOM 1262 C CA . VAL A 1 86 ? 22.993 22.317 0.844 1.00 49.18 89 VAL A CA 1
ATOM 1263 C C . VAL A 1 86 ? 22.216 23.270 -0.056 1.00 49.35 89 VAL A C 1
ATOM 1264 O O . VAL A 1 86 ? 22.802 24.173 -0.655 1.00 49.66 89 VAL A O 1
ATOM 1277 N N . LYS A 1 87 ? 20.912 23.050 -0.173 1.00 64.06 90 LYS A N 1
ATOM 1278 C CA . LYS A 1 87 ? 20.076 23.856 -1.056 1.00 59.92 90 LYS A CA 1
ATOM 1279 C C . LYS A 1 87 ? 18.965 24.523 -0.273 1.00 63.40 90 LYS A C 1
ATOM 1280 O O . LYS A 1 87 ? 17.832 24.043 -0.258 1.00 63.04 90 LYS A O 1
ATOM 1299 N N . PRO A 1 88 ? 19.285 25.643 0.384 1.00 50.63 91 PRO A N 1
ATOM 1300 C CA . PRO A 1 88 ? 18.278 26.293 1.220 1.00 51.23 91 PRO A CA 1
ATOM 1301 C C . PRO A 1 88 ? 17.113 26.833 0.410 1.00 52.12 91 PRO A C 1
ATOM 1302 O O . PRO A 1 88 ? 17.321 27.505 -0.600 1.00 52.67 91 PRO A O 1
ATOM 1313 N N . THR A 1 89 ? 15.896 26.540 0.849 1.00 59.32 92 THR A N 1
ATOM 1314 C CA . THR A 1 89 ? 14.728 27.185 0.276 1.00 60.64 92 THR A CA 1
ATOM 1315 C C . THR A 1 89 ? 14.825 28.665 0.631 1.00 65.53 92 THR A C 1
ATOM 1316 O O . THR A 1 89 ? 15.636 29.054 1.474 1.00 66.26 92 THR A O 1
ATOM 1327 N N . SER A 1 90 ? 14.005 29.493 -0.003 1.00 60.04 93 SER A N 1
ATOM 1328 C CA . SER A 1 90 ? 14.087 30.936 0.202 1.00 61.96 93 SER A CA 1
ATOM 1329 C C . SER A 1 90 ? 13.776 31.357 1.641 1.00 63.91 93 SER A C 1
ATOM 1330 O O . SER A 1 90 ? 14.052 32.495 2.031 1.00 65.91 93 SER A O 1
ATOM 1338 N N . SER A 1 91 ? 13.206 30.445 2.424 1.00 64.82 94 SER A N 1
ATOM 1339 C CA . SER A 1 91 ? 12.859 30.730 3.815 1.00 63.97 94 SER A CA 1
ATOM 1340 C C . SER A 1 91 ? 13.920 30.224 4.790 1.00 63.06 94 SER A C 1
ATOM 1341 O O . SER A 1 91 ? 13.772 30.367 6.004 1.00 65.28 94 SER A O 1
ATOM 1349 N N . MET A 1 92 ? 14.983 29.632 4.255 1.00 57.00 95 MET A N 1
ATOM 1350 C CA . MET A 1 92 ? 16.094 29.160 5.073 1.00 54.79 95 MET A CA 1
ATOM 1351 C C . MET A 1 92 ? 17.296 30.079 4.910 1.00 54.88 95 MET A C 1
ATOM 1352 O O . MET A 1 92 ? 17.311 30.946 4.038 1.00 55.97 95 MET A O 1
ATOM 1366 N N . THR A 1 93 ? 18.296 29.882 5.762 1.00 55.53 96 THR A N 1
ATOM 1367 C CA . THR A 1 93 ? 19.568 30.583 5.648 1.00 55.71 96 THR A CA 1
ATOM 1368 C C . THR A 1 93 ? 20.694 29.591 5.900 1.00 56.05 96 THR A C 1
ATOM 1369 O O . THR A 1 93 ? 20.528 28.647 6.671 1.00 61.72 96 THR A O 1
ATOM 1380 N N . ILE A 1 94 ? 21.832 29.797 5.248 1.00 53.95 97 ILE A N 1
ATOM 1381 C CA . ILE A 1 94 ? 22.974 28.907 5.423 1.00 53.32 97 ILE A CA 1
ATOM 1382 C C . ILE A 1 94 ? 23.777 29.283 6.661 1.00 54.32 97 ILE A C 1
ATOM 1383 O O . ILE A 1 94 ? 24.249 30.414 6.793 1.00 55.54 97 ILE A O 1
ATOM 1399 N N . LYS A 1 95 ? 23.930 28.319 7.564 1.00 59.43 98 LYS A N 1
ATOM 1400 C CA . LYS A 1 95 ? 24.809 28.480 8.712 1.00 61.66 98 LYS A CA 1
ATOM 1401 C C . LYS A 1 95 ? 26.239 28.186 8.284 1.00 61.88 98 LYS A C 1
ATOM 1402 O O . LYS A 1 95 ? 26.610 27.032 8.084 1.00 59.06 98 LYS A O 1
ATOM 1406 N N . THR A 1 96 ? 27.035 29.236 8.126 1.00 103.35 99 THR A N 1
ATOM 1407 C CA . THR A 1 96 ? 28.437 29.078 7.774 1.00 100.19 99 THR A CA 1
ATOM 1408 C C . THR A 1 96 ? 29.178 28.368 8.903 1.00 104.39 99 THR A C 1
ATOM 1409 O O . THR A 1 96 ? 28.845 28.536 10.078 1.00 107.00 99 THR A O 1
ATOM 1420 N N . GLY A 1 97 ? 30.176 27.569 8.544 1.00 64.37 100 GLY A N 1
ATOM 1421 C CA . GLY A 1 97 ? 30.950 26.834 9.525 1.00 62.28 100 GLY A CA 1
ATOM 1422 C C . GLY A 1 97 ? 32.161 26.167 8.904 1.00 64.33 100 GLY A C 1
ATOM 1423 O O . GLY A 1 97 ? 32.590 26.532 7.809 1.00 64.70 100 GLY A O 1
ATOM 1427 N N . LYS A 1 98 ? 32.717 25.186 9.607 1.00 73.82 101 LYS A N 1
ATOM 1428 C CA . LYS A 1 98 ? 33.891 24.476 9.121 1.00 73.34 101 LYS A CA 1
ATOM 1429 C C . LYS A 1 98 ? 33.559 23.644 7.887 1.00 76.50 101 LYS A C 1
ATOM 1430 O O . LYS A 1 98 ? 34.380 23.512 6.977 1.00 77.32 101 LYS A O 1
ATOM 1434 N N . HIS A 1 99 ? 32.348 23.096 7.857 1.00 72.66 102 HIS A N 1
ATOM 1435 C CA . HIS A 1 99 ? 31.953 22.158 6.811 1.00 68.78 102 HIS A CA 1
ATOM 1436 C C . HIS A 1 99 ? 31.045 22.787 5.754 1.00 66.53 102 HIS A C 1
ATOM 1437 O O . HIS A 1 99 ? 30.586 22.096 4.847 1.00 67.66 102 HIS A O 1
ATOM 1450 N N . VAL A 1 100 ? 30.786 24.088 5.871 1.00 58.95 103 VAL A N 1
ATOM 1451 C CA . VAL A 1 100 ? 29.869 24.773 4.960 1.00 57.93 103 VAL A CA 1
ATOM 1452 C C . VAL A 1 100 ? 30.321 26.204 4.671 1.00 58.68 103 VAL A C 1
ATOM 1453 O O . VAL A 1 100 ? 30.646 26.948 5.595 1.00 59.81 103 VAL A O 1
ATOM 1466 N N . ASP A 1 101 ? 30.332 26.589 3.394 1.00 56.45 104 ASP A N 1
ATOM 1467 C CA . ASP A 1 101 ? 30.614 27.976 3.023 1.00 58.88 104 ASP A CA 1
ATOM 1468 C C . ASP A 1 101 ? 29.307 28.694 2.694 1.00 59.68 104 ASP A C 1
ATOM 1469 O O . ASP A 1 101 ? 28.238 28.085 2.705 1.00 60.95 104 ASP A O 1
ATOM 1478 N N . ALA A 1 102 ? 29.396 29.986 2.402 1.00 58.59 105 ALA A N 1
ATOM 1479 C CA . ALA A 1 102 ? 28.207 30.803 2.185 1.00 60.57 105 ALA A CA 1
ATOM 1480 C C . ALA A 1 102 ? 27.455 30.416 0.911 1.00 60.86 105 ALA A C 1
ATOM 1481 O O . ALA A 1 102 ? 26.274 30.737 0.763 1.00 61.98 105 ALA A O 1
ATOM 1488 N N . ASN A 1 103 ? 28.134 29.739 -0.011 1.00 57.21 106 ASN A N 1
ATOM 1489 C CA . ASN A 1 103 ? 27.483 29.244 -1.220 1.00 61.33 106 ASN A CA 1
ATOM 1490 C C . ASN A 1 103 ? 26.790 27.898 -0.986 1.00 58.83 106 ASN A C 1
ATOM 1491 O O . ASN A 1 103 ? 26.155 27.352 -1.892 1.00 53.05 106 ASN A O 1
ATOM 1502 N N . GLY A 1 104 ? 26.906 27.373 0.231 1.00 52.63 107 GLY A N 1
ATOM 1503 C CA . GLY A 1 104 ? 26.241 26.135 0.601 1.00 51.78 107 GLY A CA 1
ATOM 1504 C C . GLY A 1 104 ? 27.057 24.893 0.302 1.00 51.50 107 GLY A C 1
ATOM 1505 O O . GLY A 1 104 ? 26.602 23.777 0.544 1.00 51.27 107 GLY A O 1
ATOM 1509 N N . LYS A 1 105 ? 28.264 25.080 -0.220 1.00 53.17 108 LYS A N 1
ATOM 1510 C CA . LYS A 1 105 ? 29.126 23.954 -0.556 1.00 52.46 108 LYS A CA 1
ATOM 1511 C C . LYS A 1 105 ? 29.611 23.253 0.708 1.00 55.69 108 LYS A C 1
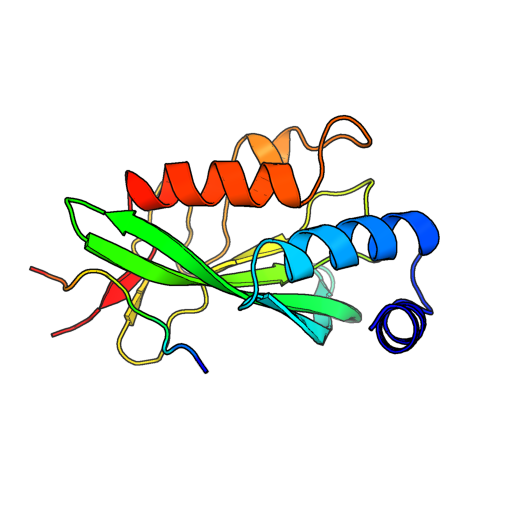ATOM 1512 O O . LYS A 1 105 ? 30.012 23.905 1.672 1.00 55.15 108 LYS A O 1
ATOM 1531 N N . ILE A 1 106 ? 29.584 21.922 0.689 1.00 61.33 109 ILE A N 1
ATOM 1532 C CA . ILE A 1 106 ? 29.923 21.126 1.864 1.00 57.48 109 ILE A CA 1
ATOM 1533 C C . ILE A 1 106 ? 31.368 20.633 1.809 1.00 55.65 109 ILE A C 1
ATOM 1534 O O . ILE A 1 106 ? 31.865 20.245 0.751 1.00 55.84 109 ILE A O 1
ATOM 1550 N N . TYR A 1 107 ? 32.029 20.661 2.963 1.00 71.34 110 TYR A N 1
ATOM 1551 C CA . TYR A 1 107 ? 33.393 20.161 3.105 1.00 73.42 110 TYR A CA 1
ATOM 1552 C C . TYR A 1 107 ? 33.445 19.162 4.255 1.00 71.30 110 TYR A C 1
ATOM 1553 O O . TYR A 1 107 ? 33.103 19.498 5.388 1.00 74.13 110 TYR A O 1
ATOM 1571 N N . LEU A 1 108 ? 33.870 17.938 3.961 1.00 64.87 111 LEU A N 1
ATOM 1572 C CA . LEU A 1 108 ? 33.926 16.879 4.962 1.00 64.07 111 LEU A CA 1
ATOM 1573 C C . LEU A 1 108 ? 35.204 16.062 4.821 1.00 67.73 111 LEU A C 1
ATOM 1574 O O . LEU A 1 108 ? 35.733 15.927 3.717 1.00 73.94 111 LEU A O 1
ATOM 1590 N N . PRO A 1 109 ? 35.709 15.518 5.939 1.00 61.85 112 PRO A N 1
ATOM 1591 C CA . PRO A 1 109 ? 36.837 14.586 5.851 1.00 64.02 112 PRO A CA 1
ATOM 1592 C C . PRO A 1 109 ? 36.539 13.428 4.908 1.00 63.91 112 PRO A C 1
ATOM 1593 O O . PRO A 1 109 ? 37.432 12.963 4.204 1.00 65.16 112 PRO A O 1
ATOM 1604 N N . TYR A 1 110 ? 35.288 12.980 4.896 1.00 62.61 113 TYR A N 1
ATOM 1605 C CA . TYR A 1 110 ? 34.884 11.836 4.090 1.00 62.74 113 TYR A CA 1
ATOM 1606 C C . TYR A 1 110 ? 35.018 12.149 2.602 1.00 61.86 113 TYR A C 1
ATOM 1607 O O . TYR A 1 110 ? 35.407 11.291 1.808 1.00 62.93 113 TYR A O 1
ATOM 1625 N N . LEU A 1 111 ? 34.695 13.384 2.232 1.00 60.70 114 LEU A N 1
ATOM 1626 C CA . LEU A 1 111 ? 34.837 13.834 0.852 1.00 59.75 114 LEU A CA 1
ATOM 1627 C C . LEU A 1 111 ? 36.306 13.968 0.477 1.00 60.98 114 LEU A C 1
ATOM 1628 O O . LEU A 1 111 ? 36.718 13.569 -0.612 1.00 63.20 114 LEU A O 1
ATOM 1644 N N . HIS A 1 112 ? 37.090 14.536 1.385 1.00 68.43 115 HIS A N 1
ATOM 1645 C CA . HIS A 1 112 ? 38.511 14.741 1.147 1.00 71.19 115 HIS A CA 1
ATOM 1646 C C . HIS A 1 112 ? 39.249 13.419 0.941 1.00 73.85 115 HIS A C 1
ATOM 1647 O O . HIS A 1 112 ? 39.999 13.257 -0.023 1.00 74.07 115 HIS A O 1
ATOM 1660 N N . GLU A 1 113 ? 39.027 12.478 1.853 1.00 81.91 116 GLU A N 1
ATOM 1661 C CA . GLU A 1 113 ? 39.722 11.196 1.834 1.00 80.26 116 GLU A CA 1
ATOM 1662 C C . GLU A 1 113 ? 38.945 10.164 1.020 1.00 81.83 116 GLU A C 1
ATOM 1663 O O . GLU A 1 113 ? 39.073 8.960 1.238 1.00 85.26 116 GLU A O 1
ATOM 1675 N N . TRP A 1 114 ? 38.139 10.650 0.082 1.00 71.11 117 TRP A N 1
ATOM 1676 C CA . TRP A 1 114 ? 37.366 9.783 -0.798 1.00 71.72 117 TRP A CA 1
ATOM 1677 C C . TRP A 1 114 ? 38.288 8.875 -1.603 1.00 75.13 117 TRP A C 1
ATOM 1678 O O . TRP A 1 114 ? 39.284 9.328 -2.168 1.00 75.45 117 TRP A O 1
ATOM 1699 N N . LYS A 1 115 ? 37.949 7.590 -1.642 1.00 77.87 118 LYS A N 1
ATOM 1700 C CA . LYS A 1 115 ? 38.719 6.605 -2.392 1.00 78.08 118 LYS A CA 1
ATOM 1701 C C . LYS A 1 115 ? 37.842 5.396 -2.704 1.00 77.91 118 LYS A C 1
ATOM 1702 O O . LYS A 1 115 ? 37.292 4.776 -1.796 1.00 82.23 118 LYS A O 1
ATOM 1721 N N . HIS A 1 116 ? 37.704 5.070 -3.986 1.00 88.30 119 HIS A N 1
ATOM 1722 C CA . HIS A 1 116 ? 36.904 3.920 -4.400 1.00 90.69 119 HIS A CA 1
ATOM 1723 C C . HIS A 1 116 ? 37.757 2.653 -4.425 1.00 92.74 119 HIS A C 1
ATOM 1724 O O . HIS A 1 116 ? 38.893 2.683 -4.903 1.00 92.02 119 HIS A O 1
ATOM 1737 N N . PRO A 1 117 ? 37.211 1.523 -3.938 1.00 92.26 120 PRO A N 1
ATOM 1738 C CA . PRO A 1 117 ? 35.855 1.300 -3.419 1.00 92.86 120 PRO A CA 1
ATOM 1739 C C . PRO A 1 117 ? 35.705 1.579 -1.926 1.00 92.28 120 PRO A C 1
ATOM 1740 O O . PRO A 1 117 ? 34.656 1.280 -1.355 1.00 88.88 120 PRO A O 1
ATOM 1751 N N . GLN A 1 118 ? 36.737 2.142 -1.308 1.00 80.70 121 GLN A N 1
ATOM 1752 C CA . GLN A 1 118 ? 36.695 2.440 0.118 1.00 78.35 121 GLN A CA 1
ATOM 1753 C C . GLN A 1 118 ? 35.517 3.346 0.460 1.00 75.06 121 GLN A C 1
ATOM 1754 O O . GLN A 1 118 ? 34.858 3.149 1.477 1.00 76.45 121 GLN A O 1
ATOM 1758 N N . SER A 1 119 ? 35.242 4.323 -0.400 1.00 75.93 122 SER A N 1
ATOM 1759 C CA . SER A 1 119 ? 34.162 5.277 -0.159 1.00 74.06 122 SER A CA 1
ATOM 1760 C C . SER A 1 119 ? 33.053 5.138 -1.200 1.00 74.19 122 SER A C 1
ATOM 1761 O O . SER A 1 119 ? 33.297 4.718 -2.333 1.00 73.69 122 SER A O 1
ATOM 1769 N N . ASP A 1 120 ? 31.830 5.472 -0.796 1.00 70.35 123 ASP A N 1
ATOM 1770 C CA . ASP A 1 120 ? 30.689 5.507 -1.708 1.00 66.99 123 ASP A CA 1
ATOM 1771 C C . ASP A 1 120 ? 29.641 6.497 -1.198 1.00 63.02 123 ASP A C 1
ATOM 1772 O O . ASP A 1 120 ? 29.848 7.152 -0.176 1.00 62.24 123 ASP A O 1
ATOM 1781 N N . LEU A 1 121 ? 28.516 6.595 -1.902 1.00 72.55 124 LEU A N 1
ATOM 1782 C CA . LEU A 1 121 ? 27.489 7.579 -1.563 1.00 69.68 124 LEU A CA 1
ATOM 1783 C C . LEU A 1 121 ? 26.810 7.285 -0.235 1.00 69.46 124 LEU A C 1
ATOM 1784 O O . LEU A 1 121 ? 26.611 8.192 0.574 1.00 70.21 124 LEU A O 1
ATOM 1800 N N . LEU A 1 122 ? 26.435 6.025 -0.026 1.00 71.08 125 LEU A N 1
ATOM 1801 C CA . LEU A 1 122 ? 25.737 5.618 1.191 1.00 68.70 125 LEU A CA 1
ATOM 1802 C C . LEU A 1 122 ? 26.530 6.026 2.422 1.00 66.89 125 LEU A C 1
ATOM 1803 O O . LEU A 1 122 ? 25.966 6.501 3.407 1.00 66.88 125 LEU A O 1
ATOM 1819 N N . GLY A 1 123 ? 27.844 5.848 2.349 1.00 66.40 126 GLY A N 1
ATOM 1820 C CA . GLY A 1 123 ? 28.728 6.242 3.428 1.00 67.28 126 GLY A CA 1
ATOM 1821 C C . GLY A 1 123 ? 28.719 7.744 3.637 1.00 65.59 126 GLY A C 1
ATOM 1822 O O . GLY A 1 123 ? 28.695 8.215 4.771 1.00 67.99 126 GLY A O 1
ATOM 1826 N N . LEU A 1 124 ? 28.728 8.495 2.538 1.00 60.96 127 LEU A N 1
ATOM 1827 C CA . LEU A 1 124 ? 28.756 9.956 2.595 1.00 59.84 127 LEU A CA 1
ATOM 1828 C C . LEU A 1 124 ? 27.504 10.537 3.249 1.00 59.04 127 LEU A C 1
ATOM 1829 O O . LEU A 1 124 ? 27.581 11.509 4.001 1.00 59.08 127 LEU A O 1
ATOM 1845 N N . ILE A 1 125 ? 26.352 9.949 2.948 1.00 69.67 128 ILE A N 1
ATOM 1846 C CA . ILE A 1 125 ? 25.085 10.432 3.481 1.00 69.44 128 ILE A CA 1
ATOM 1847 C C . ILE A 1 125 ? 24.971 10.086 4.962 1.00 75.86 128 ILE A C 1
ATOM 1848 O O . ILE A 1 125 ? 24.447 10.876 5.750 1.00 73.88 128 ILE A O 1
ATOM 1864 N N . GLN A 1 126 ? 25.464 8.908 5.334 1.00 69.01 129 GLN A N 1
ATOM 1865 C CA . GLN A 1 126 ? 25.503 8.510 6.734 1.00 70.63 129 GLN A CA 1
ATOM 1866 C C . GLN A 1 126 ? 26.271 9.555 7.534 1.00 71.88 129 GLN A C 1
ATOM 1867 O O . GLN A 1 126 ? 25.779 10.061 8.540 1.00 74.96 129 GLN A O 1
ATOM 1871 N N . VAL A 1 127 ? 27.469 9.889 7.066 1.00 65.48 130 VAL A N 1
ATOM 1872 C CA . VAL A 1 127 ? 28.298 10.895 7.718 1.00 65.83 130 VAL A CA 1
ATOM 1873 C C . VAL A 1 127 ? 27.569 12.236 7.771 1.00 65.19 130 VAL A C 1
ATOM 1874 O O . VAL A 1 127 ? 27.537 12.886 8.815 1.00 66.45 130 VAL A O 1
ATOM 1887 N N . MET A 1 128 ? 26.981 12.638 6.647 1.00 60.48 131 MET A N 1
ATOM 1888 C CA . MET A 1 128 ? 26.259 13.905 6.566 1.00 59.55 131 MET A CA 1
ATOM 1889 C C . MET A 1 128 ? 25.188 14.019 7.646 1.00 59.28 131 MET A C 1
ATOM 1890 O O . MET A 1 128 ? 25.094 15.037 8.331 1.00 59.36 131 MET A O 1
ATOM 1904 N N . ILE A 1 129 ? 24.389 12.967 7.795 1.00 71.74 132 ILE A N 1
ATOM 1905 C CA . ILE A 1 129 ? 23.298 12.962 8.762 1.00 75.02 132 ILE A CA 1
ATOM 1906 C C . ILE A 1 129 ? 23.839 13.137 10.184 1.00 76.58 132 ILE A C 1
ATOM 1907 O O . ILE A 1 129 ? 23.146 13.656 11.059 1.00 76.69 132 ILE A O 1
ATOM 1923 N N . VAL A 1 130 ? 25.083 12.721 10.404 1.00 62.82 133 VAL A N 1
ATOM 1924 C CA . VAL A 1 130 ? 25.738 12.908 11.696 1.00 64.62 133 VAL A CA 1
ATOM 1925 C C . VAL A 1 130 ? 26.201 14.355 11.861 1.00 64.36 133 VAL A C 1
ATOM 1926 O O . VAL A 1 130 ? 25.898 15.001 12.866 1.00 64.94 133 VAL A O 1
ATOM 1939 N N . VAL A 1 131 ? 26.933 14.858 10.870 1.00 63.56 134 VAL A N 1
ATOM 1940 C CA . VAL A 1 131 ? 27.512 16.197 10.937 1.00 63.43 134 VAL A CA 1
ATOM 1941 C C . VAL A 1 131 ? 26.427 17.263 11.045 1.00 62.23 134 VAL A C 1
ATOM 1942 O O . VAL A 1 131 ? 26.538 18.196 11.839 1.00 62.85 134 VAL A O 1
ATOM 1955 N N . PHE A 1 132 ? 25.378 17.124 10.242 1.00 74.38 135 PHE A N 1
ATOM 1956 C CA . PHE A 1 132 ? 24.286 18.088 10.260 1.00 69.36 135 PHE A CA 1
ATOM 1957 C C . PHE A 1 132 ? 23.454 17.939 11.526 1.00 71.16 135 PHE A C 1
ATOM 1958 O O . PHE A 1 132 ? 22.869 18.909 12.011 1.00 74.03 135 PHE A O 1
ATOM 1975 N N . GLY A 1 133 ? 23.404 16.722 12.060 1.00 61.70 136 GLY A N 1
ATOM 1976 C CA . GLY A 1 133 ? 22.676 16.463 13.288 1.00 62.37 136 GLY A CA 1
ATOM 1977 C C . GLY A 1 133 ? 23.323 17.149 14.476 1.00 65.04 136 GLY A C 1
ATOM 1978 O O . GLY A 1 133 ? 22.645 17.520 15.435 1.00 66.43 136 GLY A O 1
ATOM 1982 N N . ASP A 1 134 ? 24.640 17.322 14.409 1.00 67.57 137 ASP A N 1
ATOM 1983 C CA . ASP A 1 134 ? 25.382 17.998 15.466 1.00 68.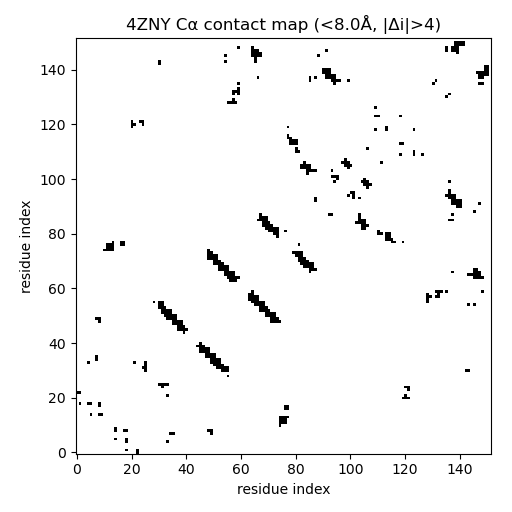98 137 ASP A CA 1
ATOM 1984 C C . ASP A 1 134 ? 25.411 19.506 15.235 1.00 69.78 137 ASP A C 1
ATOM 1985 O O . ASP A 1 134 ? 25.274 20.291 16.175 1.00 67.41 137 ASP A O 1
ATOM 1994 N N . GLU A 1 135 ? 25.587 19.895 13.975 1.00 71.21 138 GLU A N 1
ATOM 1995 C CA . GLU A 1 135 ? 25.654 21.300 13.590 1.00 67.65 138 GLU A CA 1
ATOM 1996 C C . GLU A 1 135 ? 24.902 21.525 12.276 1.00 70.30 138 GLU A C 1
ATOM 1997 O O . GLU A 1 135 ? 25.482 21.375 11.197 1.00 73.63 138 GLU A O 1
ATOM 2001 N N . PRO A 1 136 ? 23.606 21.878 12.359 1.00 63.49 139 PRO A N 1
ATOM 2002 C CA . PRO A 1 136 ? 22.789 22.046 11.150 1.00 58.34 139 PRO A CA 1
ATOM 2003 C C . PRO A 1 136 ? 23.375 23.060 10.170 1.00 57.38 139 PRO A C 1
ATOM 2004 O O . PRO A 1 136 ? 23.788 24.138 10.595 1.00 64.37 139 PRO A O 1
ATOM 2015 N N . PRO A 1 137 ? 23.409 22.721 8.870 1.00 60.37 140 PRO A N 1
ATOM 2016 C CA . PRO A 1 137 ? 23.983 23.639 7.886 1.00 59.79 140 PRO A CA 1
ATOM 2017 C C . PRO A 1 137 ? 23.005 24.738 7.492 1.00 60.37 140 PRO A C 1
ATOM 2018 O O . PRO A 1 137 ? 23.427 25.792 7.013 1.00 59.69 140 PRO A O 1
ATOM 2029 N N . VAL A 1 138 ? 21.715 24.483 7.691 1.00 58.33 141 VAL A N 1
ATOM 2030 C CA . VAL A 1 138 ? 20.676 25.455 7.373 1.00 58.86 141 VAL A CA 1
ATOM 2031 C C . VAL A 1 138 ? 19.741 25.679 8.553 1.00 58.37 141 VAL A C 1
ATOM 2032 O O . VAL A 1 138 ? 19.488 24.768 9.336 1.00 62.90 141 VAL A O 1
ATOM 2045 N N . PHE A 1 139 ? 19.240 26.904 8.670 1.00 53.18 142 PHE A N 1
ATOM 2046 C CA . PHE A 1 139 ? 18.227 27.239 9.663 1.00 53.78 142 PHE A CA 1
ATOM 2047 C C . PHE A 1 139 ? 17.056 27.931 8.975 1.00 52.60 142 PHE A C 1
ATOM 2048 O O . PHE A 1 139 ? 17.236 28.615 7.968 1.00 51.68 142 PHE A O 1
ATOM 2065 N N . SER A 1 140 ? 15.856 27.745 9.517 1.00 59.82 143 SER A N 1
ATOM 2066 C CA . SER A 1 140 ? 14.676 28.435 9.011 1.00 57.95 143 SER A CA 1
ATOM 2067 C C . SER A 1 140 ? 14.586 29.834 9.611 1.00 61.26 143 SER A C 1
ATOM 2068 O O . SER A 1 140 ? 14.710 30.009 10.824 1.00 59.98 143 SER A O 1
ATOM 2076 N N . ARG A 1 141 ? 14.373 30.827 8.753 1.00 72.87 144 ARG A N 1
ATOM 2077 C CA . ARG A 1 141 ? 14.271 32.211 9.196 1.00 73.15 144 ARG A CA 1
ATOM 2078 C C . ARG A 1 141 ? 12.939 32.461 9.895 1.00 71.17 144 ARG A C 1
ATOM 2079 O O . ARG A 1 141 ? 11.984 31.713 9.693 1.00 72.59 144 ARG A O 1
ATOM 2100 N N . PRO A 1 142 ? 12.871 33.516 10.724 1.00 54.10 145 PRO A N 1
ATOM 2101 C CA . PRO A 1 142 ? 11.603 33.847 11.382 1.00 54.59 145 PRO A CA 1
ATOM 2102 C C . PRO A 1 142 ? 10.570 34.387 10.397 1.00 53.56 145 PRO A C 1
ATOM 2103 O O . PRO A 1 142 ? 10.959 35.077 9.454 1.00 52.93 145 PRO A O 1
ATOM 2114 N N . TYR B 2 1 ? 5.203 13.601 -1.459 1.00 101.80 105 TYR B N 1
ATOM 2115 C CA . TYR B 2 1 ? 6.253 14.613 -1.483 1.00 103.32 105 TYR B CA 1
ATOM 2116 C C . TYR B 2 1 ? 6.559 15.137 -0.083 1.00 105.69 105 TYR B C 1
ATOM 2117 O O . TYR B 2 1 ? 5.647 15.433 0.692 1.00 105.86 105 TYR B O 1
ATOM 2134 N N . VAL B 2 2 ? 7.848 15.253 0.225 1.00 100.64 106 VAL B N 1
ATOM 2135 C CA . VAL B 2 2 ? 8.304 15.788 1.504 1.00 95.97 106 VAL B CA 1
ATOM 2136 C C . VAL B 2 2 ? 8.779 17.229 1.329 1.00 96.06 106 VAL B C 1
ATOM 2137 O O . VAL B 2 2 ? 9.491 17.546 0.373 1.00 96.33 106 VAL B O 1
ATOM 2150 N N . GLU B 2 3 ? 8.374 18.093 2.254 1.00 63.68 107 GLU B N 1
ATOM 2151 C CA . GLU B 2 3 ? 8.794 19.489 2.245 1.00 63.51 107 GLU B CA 1
ATOM 2152 C C . GLU B 2 3 ? 10.116 19.649 3.002 1.00 62.36 107 GLU B C 1
ATOM 2153 O O . GLU B 2 3 ? 10.249 19.150 4.121 1.00 62.07 107 GLU B O 1
ATOM 2157 N N . PRO B 2 4 ? 11.103 20.337 2.395 1.00 61.47 108 PRO B N 1
ATOM 2158 C CA . PRO B 2 4 ? 12.352 20.600 3.123 1.00 60.45 108 PRO B CA 1
ATOM 2159 C C . PRO B 2 4 ? 12.119 21.392 4.408 1.00 60.63 108 PRO B C 1
ATOM 2160 O O . PRO B 2 4 ? 11.270 22.283 4.427 1.00 61.44 108 PRO B O 1
ATOM 2171 N N . THR B 2 5 ? 12.861 21.060 5.462 1.00 67.20 109 THR B N 1
ATOM 2172 C CA . THR B 2 5 ? 12.735 21.739 6.749 1.00 65.81 109 THR B CA 1
ATOM 2173 C C . THR B 2 5 ? 14.097 21.968 7.391 1.00 66.08 109 THR B C 1
ATOM 2174 O O . THR B 2 5 ? 15.047 21.227 7.138 1.00 66.72 109 THR B O 1
ATOM 2185 N N . ALA B 2 6 ? 14.176 22.994 8.233 1.00 54.97 110 ALA B N 1
ATOM 2186 C CA . ALA B 2 6 ? 15.396 23.307 8.965 1.00 54.13 110 ALA B CA 1
ATOM 2187 C C . ALA B 2 6 ? 15.035 23.874 10.340 1.00 54.50 110 ALA B C 1
ATOM 2188 O O . ALA B 2 6 ? 13.941 24.410 10.516 1.00 55.41 110 ALA B O 1
ATOM 2195 N N . PRO B 2 7 ? 15.944 23.748 11.324 1.00 63.37 111 PRO B N 1
ATOM 2196 C CA . PRO B 2 7 ? 15.667 24.282 12.665 1.00 60.94 111 PRO B CA 1
ATOM 2197 C C . PRO B 2 7 ? 15.460 25.792 12.653 1.00 62.61 111 PRO B C 1
ATOM 2198 O O . PRO B 2 7 ? 16.152 26.500 11.926 1.00 65.19 111 PRO B O 1
ATOM 2209 N N . GLN B 2 8 ? 14.516 26.272 13.453 1.00 59.29 112 GLN B N 1
ATOM 2210 C CA . GLN B 2 8 ? 14.178 27.689 13.476 1.00 57.07 112 GLN B CA 1
ATOM 2211 C C . GLN B 2 8 ? 15.281 28.517 14.129 1.00 57.83 112 GLN B C 1
ATOM 2212 O O . GLN B 2 8 ? 15.820 28.139 15.169 1.00 60.77 112 GLN B O 1
ATOM 2226 N N . VAL B 2 9 ? 15.614 29.647 13.514 1.00 68.45 113 VAL B N 1
ATOM 2227 C CA . VAL B 2 9 ? 16.552 30.592 14.109 1.00 67.24 113 VAL B CA 1
ATOM 2228 C C . VAL B 2 9 ? 15.948 31.150 15.400 1.00 70.91 113 VAL B C 1
ATOM 2229 O O . VAL B 2 9 ? 14.817 31.637 15.403 1.00 75.68 113 VAL B O 1
ATOM 2242 N N . LEU B 2 10 ? 16.700 31.067 16.495 1.00 55.66 114 LEU B N 1
ATOM 2243 C CA . LEU B 2 10 ? 16.201 31.484 17.805 1.00 56.32 114 LEU B CA 1
ATOM 2244 C C . LEU B 2 10 ? 16.487 32.957 18.091 1.00 56.69 114 LEU B C 1
ATOM 2245 O O . LEU B 2 10 ? 17.615 33.423 17.933 1.00 56.04 114 LEU B O 1
#

Secondary structure (DSSP, 8-state):
-HHHHHHHTTT-TTHHHHHHHHHHHHHHSTTEEEEEEEEE-SSS-EEEEEEEEEEEEEEETTEEEEEEEEEEEPTTTTSS--EEEE---TTEEE--SSSB-TT-BB--HHHHT--TTT--HHHHHHHHHHHHHHS-SEEE--/-PPP--PBP-

Foldseek 3Di:
DLVVQLVLLVVAPCSVVVSVLVVVCCVVFVFFDWDWDWDADPVGDTDIWIKRWGFDWAAAPNDTDTFTKIWTDDSPPPAAGTWMFTDDDPQKAFDDDPQADRRRTGRDPCRVPRGPPVDGDVNVVVVVSVVCNHPNGMDGHD/DDDDDDDDDD

GO terms:
  GO:0005515 protein binding (F, IPI)
  GO:0036258 multivesicular body assembly (P, TAS)
  GO:0039702 viral budding via host ESCRT complex (P, TAS)
  GO:0000813 ESCRT I complex (C, TAS)
  GO:0016236 macroautophagy (P, TAS)
  GO:0097352 autophagosome maturation (P, TAS)
  GO:0042059 negative regulation of epidermal growth factor receptor signaling pathway (P, IMP)
  GO:0043162 ubiquitin-dependent protein catabolic process via the multivesicular body sorting pathway (P, IDA)
  GO:0005771 multivesicular body (C, TAS)
  GO:0043130 ubiquitin binding (F, TAS)
  GO:0000813 ESCRT I complex (C, IDA)
  GO:0031901 early endosome membrane (C, EXP)
  GO:0031902 late endosome membrane (C, EXP)
  GO:0005634 nucleus (C, EXP)
  GO:0005737 cytoplasm (C, EXP)
  GO:0043162 ubiquitin-dependent protein catabolic process via the multivesicular body sorting pathway (P, IMP)
  GO:0006858 extracellular transport (P, IMP)
  GO:0031625 ubiquitin protein ligase binding (F, IPI)
  GO:0048306 calcium-dependent protein binding (F, IPI)
  GO:0003677 DNA binding (F, TAS)

Sequence (152 aa):
SESQLKKMVSKYKYRDLTVRETVNVITLYKDLKPVLDSYVFNDGSSRELMNLTGTIPVPYRGNTYNIPICLWLLDTYPYNPPICFVKPTSSMTIKTGKHVDANGKIYLPYLHEWKHPQSDLLGLIQVMIVVFGDEPPVFSRPYVEPTAPQVL

Nearest PDB structures (foldsee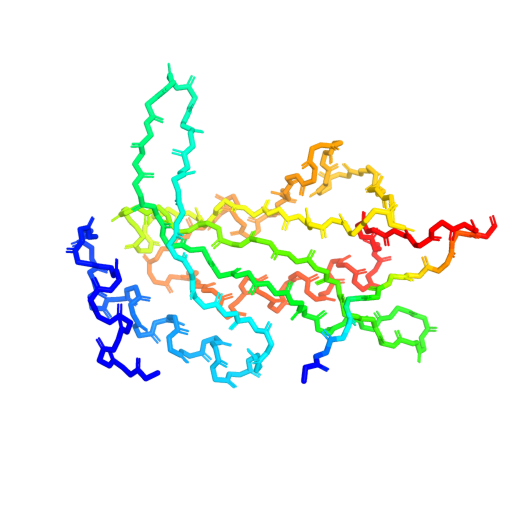k):
  7zlx-assembly10_J  TM=9.951E-01  e=3.668E-23  Homo sapiens
  7zlx-assembly11_K  TM=9.925E-01  e=1.114E-22  Homo sapiens
  3p9g-assembly1_A  TM=9.812E-01  e=1.181E-22  Homo sapiens
  3obx-assembly1_A  TM=9.729E-01  e=3.012E-22  Homo sapiens
  1kpp-assembly1_A  TM=8.872E-01  e=2.884E-20  Homo sapiens

Radius of gyration: 15.25 Å; Cα contacts (8 Å, |Δi|>4): 282; chains: 2; bounding box: 34×33×40 Å